Protein AF-A0A356E0I7-F1 (afdb_monomer_lite)

pLDDT: mean 90.0, std 10.32, range [39.84, 96.69]

Structure (mmCIF, N/CA/C/O backbone):
data_AF-A0A356E0I7-F1
#
_entry.id   AF-A0A356E0I7-F1
#
loop_
_atom_site.group_PDB
_atom_site.id
_atom_site.type_symbol
_atom_site.label_atom_id
_atom_site.label_alt_id
_atom_site.label_comp_id
_atom_site.label_asym_id
_atom_site.label_entity_id
_atom_site.label_seq_id
_atom_site.pdbx_PDB_ins_code
_atom_site.Cartn_x
_atom_site.Cartn_y
_atom_site.Cartn_z
_atom_site.occupancy
_atom_site.B_iso_or_equiv
_atom_site.auth_seq_id
_atom_site.auth_comp_id
_atom_site.auth_asym_id
_atom_site.auth_atom_id
_atom_site.pdbx_PDB_model_num
ATOM 1 N N . ARG A 1 1 ? 3.171 4.128 14.195 1.00 65.44 1 ARG A N 1
ATOM 2 C CA . ARG A 1 1 ? 2.527 2.887 13.692 1.00 65.44 1 ARG A CA 1
ATOM 3 C C . ARG A 1 1 ? 1.270 2.478 14.477 1.00 65.44 1 ARG A C 1
ATOM 5 O O . ARG A 1 1 ? 0.196 2.585 13.906 1.00 65.44 1 ARG A O 1
ATOM 12 N N . GLN A 1 2 ? 1.325 2.124 15.774 1.00 74.88 2 GLN A N 1
ATOM 13 C CA . GLN A 1 2 ? 0.134 1.624 16.510 1.00 74.88 2 GLN A CA 1
ATOM 14 C C . GLN A 1 2 ? -1.105 2.541 16.478 1.00 74.88 2 GLN A C 1
ATOM 16 O O . GLN A 1 2 ? -2.222 2.043 16.406 1.00 74.88 2 GLN A O 1
ATOM 21 N N . ASN A 1 3 ? -0.940 3.868 16.523 1.00 85.25 3 ASN A N 1
ATOM 22 C CA . ASN A 1 3 ? -2.088 4.780 16.461 1.00 85.25 3 ASN A CA 1
ATOM 23 C C . ASN A 1 3 ? -2.777 4.773 15.090 1.00 85.25 3 ASN A C 1
ATOM 25 O O . ASN A 1 3 ? -3.994 4.864 15.050 1.00 85.25 3 ASN A O 1
ATOM 29 N N . ILE A 1 4 ? -2.027 4.620 13.996 1.00 86.94 4 ILE A N 1
ATOM 30 C CA . ILE A 1 4 ? -2.568 4.587 12.629 1.00 86.94 4 ILE A CA 1
ATOM 31 C C . ILE A 1 4 ? -3.436 3.338 12.452 1.00 86.94 4 ILE A C 1
ATOM 33 O O . ILE A 1 4 ? -4.605 3.448 12.095 1.00 86.94 4 ILE A O 1
ATOM 37 N N . ILE A 1 5 ? -2.892 2.177 12.833 1.00 85.06 5 ILE A N 1
ATOM 38 C CA . ILE A 1 5 ? -3.604 0.891 12.845 1.00 85.06 5 ILE A CA 1
ATOM 39 C C . ILE A 1 5 ? -4.871 0.994 13.701 1.00 85.06 5 ILE A C 1
ATOM 41 O O . ILE A 1 5 ? -5.955 0.677 13.235 1.00 85.06 5 ILE A O 1
ATOM 45 N N . LYS A 1 6 ? -4.775 1.552 14.916 1.00 90.12 6 LYS A N 1
ATOM 46 C CA . LYS A 1 6 ? -5.944 1.753 15.788 1.00 90.12 6 LYS A CA 1
ATOM 47 C C . LYS A 1 6 ? -7.025 2.644 15.174 1.00 90.12 6 LYS A C 1
ATOM 49 O O . LYS A 1 6 ? -8.189 2.446 15.496 1.00 90.12 6 LYS A O 1
ATOM 54 N N . GLN A 1 7 ? -6.677 3.659 14.380 1.00 92.38 7 GLN A N 1
ATOM 55 C CA . GLN A 1 7 ? -7.679 4.499 13.712 1.00 92.38 7 GLN A CA 1
ATOM 56 C C . GLN A 1 7 ? -8.329 3.751 12.545 1.00 92.38 7 GLN A C 1
ATOM 58 O O . GLN A 1 7 ? -9.555 3.749 12.455 1.00 92.38 7 GLN A O 1
ATOM 63 N N . ARG A 1 8 ? -7.532 3.057 11.725 1.00 87.12 8 ARG A N 1
ATOM 64 C CA . ARG A 1 8 ? -8.029 2.179 10.656 1.00 87.12 8 ARG A CA 1
ATOM 65 C C . ARG A 1 8 ? -8.986 1.119 11.209 1.00 87.12 8 ARG A C 1
ATOM 67 O O . ARG A 1 8 ? -10.116 1.020 10.751 1.00 87.12 8 ARG A O 1
ATOM 74 N N . ASP A 1 9 ? -8.579 0.401 12.255 1.00 87.31 9 ASP A N 1
ATOM 75 C CA . ASP A 1 9 ? -9.368 -0.674 12.878 1.00 87.31 9 ASP A CA 1
ATOM 76 C C . ASP A 1 9 ? -10.655 -0.158 13.549 1.00 87.31 9 ASP A C 1
ATOM 78 O O . ASP A 1 9 ? -11.598 -0.915 13.764 1.00 87.31 9 ASP A O 1
ATOM 82 N N . LYS A 1 10 ? -10.725 1.144 13.865 1.00 94.19 10 LYS A N 1
ATOM 83 C CA . LYS A 1 10 ? -11.950 1.826 14.320 1.00 94.19 10 LYS A CA 1
ATOM 84 C C . LYS A 1 10 ? -12.888 2.226 13.174 1.00 94.19 10 LYS A C 1
ATOM 86 O O . LYS A 1 10 ? -13.934 2.809 13.443 1.00 94.19 10 LYS A O 1
ATOM 91 N N . GLY A 1 11 ? -12.523 1.941 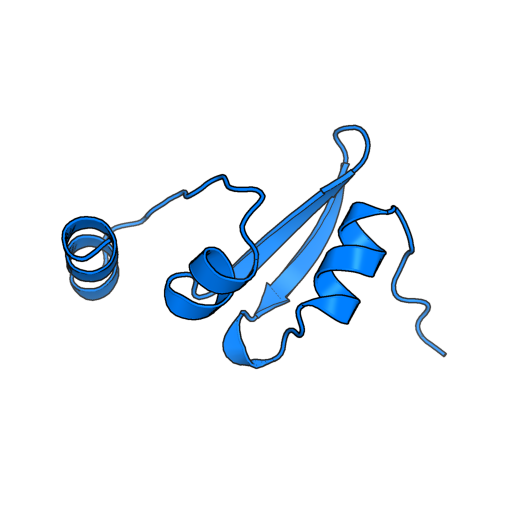11.926 1.00 89.62 11 GLY A N 1
ATOM 92 C CA . GLY A 1 11 ? -13.278 2.308 10.729 1.00 89.62 11 GLY A CA 1
ATOM 93 C C . GLY A 1 11 ? -13.028 3.734 10.233 1.00 89.62 11 GL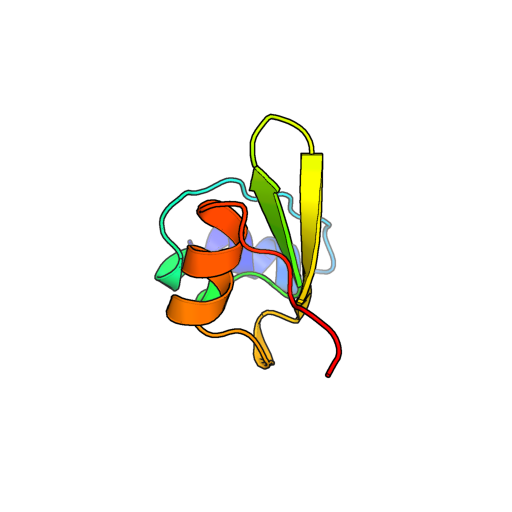Y A C 1
ATOM 94 O O . GLY A 1 11 ? -13.764 4.208 9.370 1.00 89.62 11 GLY A O 1
ATOM 95 N N . ASN A 1 12 ? -12.014 4.435 10.754 1.00 93.06 12 ASN A N 1
ATOM 96 C CA . ASN A 1 12 ? -11.668 5.766 10.258 1.00 93.06 12 ASN A CA 1
ATOM 97 C C . ASN A 1 12 ? -10.851 5.667 8.967 1.00 93.06 12 ASN A C 1
ATOM 99 O O . ASN A 1 12 ? -9.952 4.834 8.851 1.00 93.06 12 ASN A O 1
ATOM 103 N N . ALA A 1 13 ? -11.111 6.574 8.023 1.00 93.06 13 ALA A N 1
ATOM 104 C CA . ALA A 1 13 ? -10.289 6.704 6.827 1.00 93.06 13 ALA A CA 1
ATOM 105 C C . ALA A 1 13 ? -8.896 7.246 7.189 1.00 93.06 13 ALA A C 1
ATOM 107 O O . ALA A 1 13 ? -8.766 8.255 7.885 1.00 93.06 13 ALA A O 1
ATOM 108 N N . VAL A 1 14 ? -7.858 6.581 6.688 1.00 92.19 14 VAL A N 1
ATOM 109 C CA . VAL A 1 14 ? -6.454 6.949 6.884 1.00 92.19 14 VAL A CA 1
ATOM 110 C C . VAL A 1 14 ? -5.794 7.051 5.515 1.00 92.19 14 VAL A C 1
ATOM 112 O O . VAL A 1 14 ? -5.820 6.094 4.747 1.00 92.19 14 VAL A O 1
ATOM 115 N N . LEU A 1 15 ? -5.169 8.193 5.226 1.00 93.62 15 LEU A N 1
ATOM 116 C CA . LEU A 1 15 ? -4.272 8.351 4.084 1.00 93.62 15 LEU A CA 1
ATOM 117 C C . LEU A 1 15 ? -2.833 8.388 4.601 1.00 93.62 15 LEU A C 1
ATOM 119 O O . LEU A 1 15 ? -2.468 9.285 5.360 1.00 93.62 15 LEU A O 1
ATOM 123 N N . LEU A 1 16 ? -2.036 7.406 4.191 1.00 92.38 16 LEU A N 1
ATOM 124 C CA . LEU A 1 16 ? -0.612 7.318 4.491 1.00 92.38 16 LEU A CA 1
ATOM 125 C C . LEU A 1 16 ? 0.173 7.447 3.185 1.00 92.38 16 LEU A C 1
ATOM 127 O O . LEU A 1 16 ? -0.144 6.774 2.209 1.00 92.38 16 LEU A O 1
ATOM 131 N N . VAL A 1 17 ? 1.195 8.302 3.183 1.00 93.19 17 VAL A N 1
ATOM 132 C CA . VAL A 1 17 ? 2.131 8.469 2.065 1.00 93.19 17 VAL A CA 1
ATOM 133 C C . VAL A 1 17 ? 3.521 8.128 2.582 1.00 93.19 17 VAL A C 1
ATOM 135 O O . VAL A 1 17 ? 3.956 8.699 3.581 1.00 93.19 17 VAL A O 1
ATOM 138 N N . SER A 1 18 ? 4.182 7.171 1.938 1.00 92.12 18 SER A N 1
ATOM 139 C CA . SER A 1 18 ? 5.521 6.703 2.295 1.00 92.12 18 SER A CA 1
ATOM 140 C C . SER A 1 18 ? 6.202 6.077 1.075 1.00 92.12 18 SER A C 1
ATOM 142 O O . SER A 1 18 ? 5.526 5.677 0.128 1.00 92.12 18 SER A O 1
ATOM 144 N N . GLU A 1 19 ? 7.527 5.982 1.119 1.00 90.88 19 GLU A N 1
ATOM 145 C CA . GLU A 1 19 ? 8.358 5.202 0.190 1.00 90.88 19 GLU A CA 1
ATOM 146 C C . GLU A 1 19 ? 8.808 3.856 0.794 1.00 90.88 19 GLU A C 1
ATOM 148 O O . GLU A 1 19 ? 9.304 2.985 0.082 1.00 90.88 19 GLU A O 1
ATOM 153 N N . GLU A 1 20 ? 8.589 3.646 2.098 1.00 92.56 20 GLU A N 1
ATOM 154 C CA . GLU A 1 20 ? 8.880 2.386 2.790 1.00 92.56 20 GLU A CA 1
ATOM 155 C C . GLU A 1 20 ? 7.780 1.346 2.522 1.00 92.56 20 GLU A C 1
ATOM 157 O O . GLU A 1 20 ? 6.772 1.269 3.231 1.00 92.56 20 GLU A O 1
ATOM 162 N N . LEU A 1 21 ? 7.979 0.516 1.495 1.00 92.94 21 LEU A N 1
ATOM 163 C CA . LEU A 1 21 ? 6.999 -0.483 1.048 1.00 92.94 21 LEU A CA 1
ATOM 164 C C . LEU A 1 21 ? 6.610 -1.497 2.133 1.00 92.94 21 LEU A C 1
ATOM 166 O O . LEU A 1 21 ? 5.431 -1.820 2.266 1.00 92.94 21 LEU A O 1
ATOM 170 N N . GLU A 1 22 ? 7.563 -1.956 2.947 1.00 90.94 22 GLU A N 1
ATOM 171 C CA . GLU A 1 22 ? 7.290 -2.900 4.041 1.00 90.94 22 GLU A CA 1
ATOM 172 C C . GLU A 1 22 ? 6.293 -2.324 5.059 1.00 90.94 22 GLU A C 1
ATOM 174 O O . GLU A 1 22 ? 5.403 -3.028 5.532 1.00 90.94 22 GLU A O 1
ATOM 179 N N . GLU A 1 23 ? 6.384 -1.025 5.372 1.00 88.38 23 GLU A N 1
ATOM 180 C CA . GLU A 1 23 ? 5.414 -0.369 6.253 1.00 88.38 23 GLU A CA 1
ATOM 181 C C . GLU A 1 23 ? 4.028 -0.307 5.615 1.00 88.38 23 GLU A C 1
ATOM 183 O O . GLU A 1 23 ? 3.028 -0.585 6.283 1.00 88.38 23 GLU A O 1
ATOM 188 N N . LEU A 1 24 ? 3.969 0.061 4.335 1.00 92.38 24 LEU A N 1
ATOM 189 C CA . LEU A 1 24 ? 2.713 0.179 3.605 1.00 92.38 24 LEU A CA 1
ATOM 190 C C . LEU A 1 24 ? 1.994 -1.169 3.530 1.00 92.38 24 LEU A C 1
ATOM 192 O O . LEU A 1 24 ? 0.810 -1.230 3.849 1.00 92.38 24 LEU A O 1
ATOM 196 N N . LEU A 1 25 ? 2.712 -2.247 3.212 1.00 92.94 25 LEU A N 1
ATOM 197 C CA . LEU A 1 25 ? 2.162 -3.604 3.155 1.00 92.94 25 LEU A CA 1
ATOM 198 C C . LEU A 1 25 ? 1.639 -4.091 4.516 1.00 92.94 25 LEU A C 1
ATOM 200 O O . LEU A 1 25 ? 0.664 -4.834 4.573 1.00 92.94 25 LEU A O 1
ATOM 204 N N . MET A 1 26 ? 2.238 -3.653 5.628 1.00 89.38 26 MET A N 1
ATOM 205 C CA . MET A 1 26 ? 1.782 -4.031 6.972 1.00 89.38 26 MET A CA 1
ATOM 206 C C . MET A 1 26 ? 0.528 -3.277 7.447 1.00 89.38 26 MET A C 1
ATOM 208 O O . MET A 1 26 ? -0.173 -3.759 8.342 1.00 89.38 26 MET A O 1
ATOM 212 N N . VAL A 1 27 ? 0.277 -2.065 6.942 1.00 89.62 27 VAL A N 1
ATOM 213 C CA . VAL A 1 27 ? -0.721 -1.139 7.518 1.00 89.62 27 VAL A CA 1
ATOM 214 C C . VAL A 1 27 ? -1.868 -0.822 6.559 1.00 89.62 27 VAL A C 1
ATOM 216 O O . VAL A 1 27 ? -2.980 -0.558 7.022 1.00 89.62 27 VAL A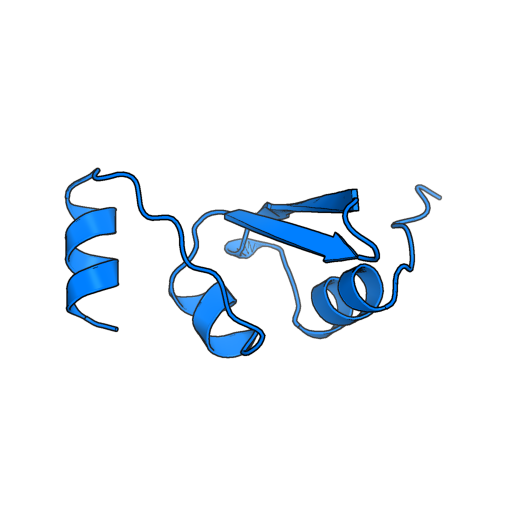 O 1
ATOM 219 N N . ALA A 1 28 ? -1.636 -0.827 5.252 1.00 92.62 28 ALA A N 1
ATOM 220 C CA . ALA A 1 28 ? -2.638 -0.445 4.269 1.00 92.62 28 ALA A CA 1
ATOM 221 C C . ALA A 1 28 ? -3.572 -1.609 3.914 1.00 92.62 28 ALA A C 1
ATOM 223 O O . ALA A 1 28 ? -3.156 -2.760 3.874 1.00 92.62 28 ALA A O 1
ATOM 224 N N . ASP A 1 29 ? -4.826 -1.293 3.592 1.00 93.19 29 ASP A N 1
ATOM 225 C CA . ASP A 1 29 ? -5.734 -2.242 2.934 1.00 93.19 29 ASP A CA 1
ATOM 226 C C . ASP A 1 29 ? -5.507 -2.230 1.411 1.00 93.19 29 ASP A C 1
ATOM 228 O O . ASP A 1 29 ? -5.555 -3.256 0.729 1.00 93.19 29 ASP A O 1
ATOM 232 N N . ARG A 1 30 ? -5.230 -1.037 0.868 1.00 95.06 30 ARG A N 1
ATOM 233 C CA . ARG A 1 30 ? -4.983 -0.774 -0.552 1.00 95.06 30 ARG A CA 1
ATOM 234 C C . ARG A 1 30 ? -3.831 0.205 -0.712 1.00 95.06 30 ARG A C 1
ATOM 236 O O . ARG A 1 30 ? -3.685 1.120 0.096 1.00 95.06 30 ARG A O 1
ATOM 243 N N . ILE A 1 31 ? -3.066 0.047 -1.784 1.00 96.69 31 ILE A N 1
ATOM 244 C CA . ILE A 1 31 ? -1.906 0.880 -2.097 1.00 96.69 31 ILE A CA 1
ATOM 245 C C . ILE A 1 31 ? -2.107 1.475 -3.487 1.00 96.69 31 ILE A C 1
ATOM 247 O O . ILE A 1 31 ? -2.247 0.745 -4.464 1.00 96.69 31 ILE A O 1
ATOM 251 N N . ALA A 1 32 ? -2.133 2.804 -3.571 1.00 96.62 32 ALA A N 1
ATOM 252 C CA . ALA A 1 32 ? -2.061 3.518 -4.839 1.00 96.62 32 ALA A CA 1
ATOM 253 C C . ALA A 1 32 ? -0.596 3.851 -5.131 1.00 96.62 32 ALA A C 1
ATOM 255 O O . ALA A 1 32 ? 0.061 4.487 -4.306 1.00 96.62 32 ALA A O 1
ATOM 256 N N . VAL A 1 33 ? -0.091 3.440 -6.292 1.00 96.19 33 VAL A N 1
ATOM 257 C CA . VAL A 1 33 ? 1.280 3.748 -6.716 1.00 96.19 33 VAL A CA 1
ATOM 258 C C . VAL A 1 33 ? 1.251 4.908 -7.697 1.00 96.19 33 VAL A C 1
ATOM 260 O O . VAL A 1 33 ? 0.444 4.916 -8.625 1.00 96.19 33 VAL A O 1
ATOM 263 N N . MET A 1 34 ? 2.123 5.895 -7.496 1.00 94.75 34 MET A N 1
ATOM 264 C CA . MET A 1 34 ? 2.193 7.094 -8.326 1.00 94.75 34 MET A CA 1
ATOM 265 C C . MET A 1 34 ? 3.583 7.250 -8.944 1.00 94.75 34 MET A C 1
ATOM 267 O O . MET A 1 34 ? 4.586 7.120 -8.249 1.00 94.75 34 MET A O 1
ATOM 271 N N . PHE A 1 35 ? 3.626 7.590 -10.231 1.00 95.69 35 PHE A N 1
ATOM 272 C CA . PHE A 1 35 ? 4.843 7.923 -10.971 1.00 95.69 35 PHE A CA 1
ATOM 273 C C . PHE A 1 35 ? 4.568 9.131 -11.875 1.00 95.69 35 PHE A C 1
ATOM 275 O O . PHE A 1 35 ? 3.527 9.201 -12.526 1.00 95.69 35 PHE A O 1
ATOM 282 N N . GLU A 1 36 ? 5.462 10.125 -11.864 1.00 95.69 36 GLU A N 1
ATOM 283 C CA . GLU A 1 36 ? 5.310 11.388 -12.616 1.00 95.69 36 GLU A CA 1
ATOM 284 C C . GLU A 1 36 ? 3.929 12.066 -12.470 1.00 95.69 36 GLU A C 1
ATOM 286 O O . GLU A 1 36 ? 3.346 12.575 -13.429 1.00 95.69 36 GLU A O 1
ATOM 291 N N . GLY A 1 37 ? 3.371 12.056 -11.256 1.00 95.00 37 GLY A N 1
ATOM 292 C CA . GLY A 1 37 ? 2.071 12.673 -10.969 1.00 95.00 37 GLY A CA 1
ATOM 293 C C . GLY A 1 37 ? 0.859 11.909 -11.516 1.00 95.00 37 GLY A C 1
ATOM 294 O O . GLY A 1 37 ? -0.253 12.435 -11.479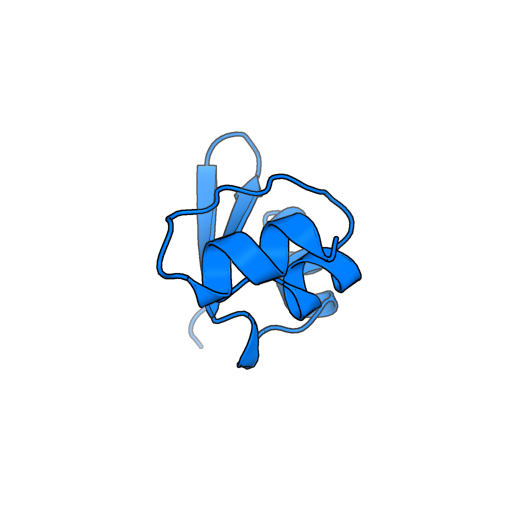 1.00 95.00 37 GLY A O 1
ATOM 295 N N . ARG A 1 38 ? 1.043 10.678 -12.011 1.00 94.88 38 ARG A N 1
ATOM 296 C CA . ARG A 1 38 ? -0.034 9.786 -12.462 1.00 94.88 38 ARG A CA 1
ATOM 297 C C . ARG A 1 38 ? -0.137 8.570 -11.550 1.00 94.88 38 ARG A C 1
ATOM 299 O O . ARG A 1 38 ? 0.879 7.991 -11.176 1.00 94.88 38 ARG A O 1
ATOM 306 N N . ILE A 1 39 ? -1.365 8.179 -11.204 1.00 95.75 39 ILE A N 1
ATOM 307 C CA . ILE A 1 39 ? -1.613 6.902 -10.526 1.00 95.75 39 ILE A CA 1
ATOM 308 C C . ILE A 1 39 ? -1.390 5.791 -11.550 1.00 95.75 39 ILE A C 1
ATOM 310 O O . ILE A 1 39 ? -2.106 5.722 -12.546 1.00 95.75 39 ILE A O 1
ATOM 314 N N . MET A 1 40 ? -0.388 4.958 -11.293 1.00 95.12 40 MET A N 1
ATOM 315 C CA . MET A 1 40 ? -0.023 3.822 -12.134 1.00 95.12 40 MET A CA 1
ATOM 316 C C . MET A 1 40 ? -0.993 2.663 -11.923 1.00 95.12 40 MET A C 1
ATOM 318 O O . MET A 1 40 ? -1.443 2.061 -12.891 1.00 95.12 40 MET A O 1
ATOM 322 N N . ASP A 1 41 ? -1.336 2.379 -10.662 1.00 95.12 41 ASP A N 1
ATOM 323 C CA . ASP A 1 41 ? -2.352 1.392 -10.292 1.00 95.12 41 ASP A CA 1
ATOM 324 C C . ASP A 1 41 ? -2.804 1.556 -8.827 1.00 95.12 41 ASP A C 1
ATOM 326 O O . ASP A 1 41 ? -2.142 2.232 -8.031 1.00 95.12 41 ASP A O 1
ATOM 330 N N . ILE A 1 42 ? -3.921 0.917 -8.464 1.00 95.81 42 ILE A N 1
ATOM 331 C CA . ILE A 1 42 ? -4.376 0.746 -7.081 1.00 95.81 42 ILE A CA 1
ATOM 332 C C . ILE A 1 42 ? -4.546 -0.742 -6.783 1.00 95.81 42 ILE A C 1
ATOM 334 O O . ILE A 1 42 ? -5.504 -1.369 -7.233 1.00 95.81 42 ILE A O 1
ATOM 338 N N . VAL A 1 43 ? -3.668 -1.276 -5.942 1.00 94.75 43 VAL A N 1
ATOM 339 C CA . VAL A 1 43 ? -3.598 -2.707 -5.631 1.00 94.75 43 VAL A CA 1
ATOM 340 C C . VAL A 1 43 ? -4.092 -3.006 -4.222 1.00 94.75 43 VAL A C 1
ATOM 342 O O . VAL A 1 43 ? -4.057 -2.142 -3.341 1.00 94.75 43 VAL A O 1
ATOM 345 N N . ASN A 1 44 ? -4.552 -4.234 -3.991 1.00 96.25 44 ASN A N 1
ATOM 346 C CA . ASN A 1 44 ? -4.791 -4.729 -2.639 1.00 96.25 44 ASN A CA 1
ATOM 347 C C . ASN A 1 44 ? -3.445 -5.012 -1.973 1.00 96.25 44 ASN A C 1
ATOM 349 O O . ASN A 1 44 ? -2.619 -5.724 -2.539 1.00 96.25 44 ASN A O 1
ATOM 353 N N . ALA A 1 45 ? -3.234 -4.505 -0.759 1.00 94.88 45 ALA A N 1
ATOM 354 C CA . ALA A 1 45 ? -1.978 -4.730 -0.043 1.00 94.88 45 ALA A CA 1
ATOM 355 C C . ALA A 1 45 ? -1.738 -6.219 0.267 1.00 94.88 45 ALA A C 1
ATOM 357 O O . ALA A 1 45 ? -0.597 -6.659 0.305 1.00 94.88 45 ALA A O 1
ATOM 358 N N . ALA A 1 46 ? -2.813 -6.997 0.442 1.00 95.19 46 ALA A N 1
ATOM 359 C CA . ALA A 1 46 ? -2.739 -8.433 0.708 1.00 95.19 46 ALA A CA 1
ATOM 360 C C . ALA A 1 46 ? -2.207 -9.261 -0.477 1.00 95.19 46 ALA A C 1
ATOM 362 O O . ALA A 1 46 ? -1.681 -10.349 -0.257 1.00 95.19 46 ALA A O 1
ATOM 363 N N . ASP A 1 47 ? -2.344 -8.747 -1.702 1.00 94.56 47 ASP A N 1
ATOM 364 C CA . ASP A 1 47 ? -1.971 -9.449 -2.936 1.00 94.56 47 ASP A CA 1
ATOM 365 C C . ASP A 1 47 ? -0.664 -8.905 -3.547 1.00 94.56 47 ASP A C 1
ATOM 367 O O . ASP A 1 47 ? -0.117 -9.505 -4.468 1.00 94.56 47 ASP A O 1
ATOM 371 N N . ALA A 1 48 ? -0.173 -7.764 -3.054 1.00 94.50 48 ALA A N 1
ATOM 372 C CA . ALA A 1 48 ? 0.949 -7.038 -3.634 1.00 94.50 48 ALA A CA 1
ATOM 373 C C . ALA A 1 48 ? 2.302 -7.515 -3.092 1.00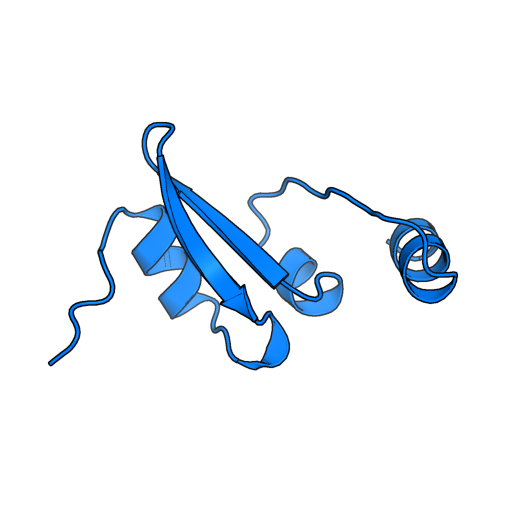 94.50 48 ALA A C 1
ATOM 375 O O . ALA A 1 48 ? 2.446 -7.816 -1.905 1.00 94.50 48 ALA A O 1
ATOM 376 N N . THR A 1 49 ? 3.329 -7.490 -3.945 1.00 94.31 49 THR A N 1
ATOM 377 C CA . THR A 1 49 ? 4.724 -7.691 -3.522 1.00 94.31 49 THR A CA 1
ATOM 378 C C . THR A 1 49 ? 5.539 -6.407 -3.624 1.00 94.31 49 THR A C 1
ATOM 380 O O . THR A 1 49 ? 5.222 -5.496 -4.392 1.00 94.31 49 THR A O 1
ATOM 383 N N . THR A 1 50 ? 6.628 -6.335 -2.860 1.00 94.62 50 THR A N 1
ATOM 384 C CA . THR A 1 50 ? 7.578 -5.217 -2.913 1.00 94.62 50 THR A CA 1
ATOM 385 C C . THR A 1 50 ? 8.139 -5.027 -4.323 1.00 94.62 50 THR A C 1
ATOM 387 O O . THR A 1 50 ? 8.273 -3.896 -4.784 1.00 94.62 50 THR A O 1
ATOM 390 N N . GLU A 1 51 ? 8.431 -6.118 -5.034 1.00 94.06 51 GLU A N 1
ATOM 391 C CA . GLU A 1 51 ? 8.931 -6.086 -6.409 1.00 94.06 51 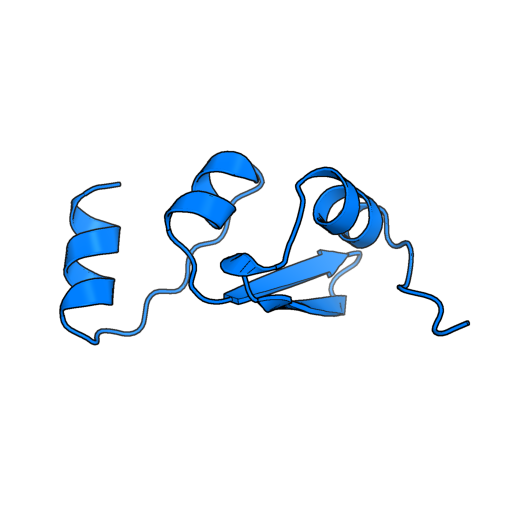GLU A CA 1
ATOM 392 C C . GLU A 1 51 ? 7.898 -5.490 -7.362 1.00 94.06 51 GLU A C 1
ATOM 394 O O . GLU A 1 51 ? 8.227 -4.607 -8.148 1.00 94.06 51 GLU A O 1
ATOM 399 N N . GLU A 1 52 ? 6.643 -5.933 -7.281 1.00 93.12 52 GLU A N 1
ATOM 400 C CA . GLU A 1 52 ? 5.562 -5.415 -8.118 1.00 93.12 52 GLU A CA 1
ATOM 401 C C . GLU A 1 52 ? 5.329 -3.919 -7.881 1.00 93.12 52 GLU A C 1
ATOM 403 O O . GLU A 1 52 ? 5.256 -3.135 -8.831 1.00 93.12 52 GLU A O 1
ATOM 408 N N . LEU A 1 53 ? 5.264 -3.508 -6.613 1.00 95.25 53 LEU A N 1
ATOM 409 C CA . LEU A 1 53 ? 5.126 -2.103 -6.244 1.00 95.25 53 LEU A CA 1
ATOM 410 C C . LEU A 1 53 ? 6.326 -1.285 -6.735 1.00 95.25 53 LEU A C 1
ATOM 412 O O . LEU A 1 53 ? 6.139 -0.208 -7.294 1.00 95.25 53 LEU A O 1
ATOM 416 N N . GLY A 1 54 ? 7.543 -1.817 -6.606 1.00 94.19 54 GLY A N 1
ATOM 417 C CA . GLY A 1 54 ? 8.760 -1.195 -7.123 1.00 94.19 54 GLY A CA 1
ATOM 418 C C . GLY A 1 54 ? 8.741 -1.012 -8.643 1.00 94.19 54 GLY A C 1
ATOM 419 O O . GLY A 1 54 ? 9.138 0.040 -9.142 1.00 94.19 54 GLY A O 1
ATOM 420 N N . MET A 1 55 ? 8.215 -1.989 -9.386 1.00 95.00 55 MET A N 1
ATOM 421 C CA . MET A 1 55 ? 8.040 -1.890 -10.839 1.00 95.00 55 MET A CA 1
ATOM 422 C C . MET A 1 55 ? 7.052 -0.779 -11.215 1.00 95.00 55 MET A C 1
ATOM 424 O O . MET A 1 55 ? 7.356 0.042 -12.083 1.00 95.00 55 MET A O 1
ATOM 428 N N . LEU A 1 56 ? 5.912 -0.690 -10.522 1.00 95.12 56 LEU A N 1
ATOM 429 C CA . LEU A 1 56 ? 4.943 0.394 -10.710 1.00 95.12 56 LEU A CA 1
ATOM 430 C C . LEU A 1 56 ? 5.549 1.765 -10.356 1.00 95.12 56 LEU A C 1
ATOM 432 O O . LEU A 1 56 ? 5.337 2.735 -11.082 1.00 95.12 56 LEU A O 1
ATOM 436 N N . MET A 1 57 ? 6.345 1.852 -9.282 1.00 94.31 57 MET A N 1
ATOM 437 C CA . MET A 1 57 ? 7.058 3.076 -8.879 1.00 94.31 57 MET A CA 1
ATOM 438 C C . MET A 1 57 ? 8.118 3.503 -9.900 1.00 94.31 57 MET A C 1
ATOM 440 O O . MET A 1 57 ? 8.398 4.692 -10.020 1.00 94.31 57 MET A O 1
ATOM 444 N N . ALA A 1 58 ? 8.683 2.557 -10.653 1.00 94.94 58 ALA A N 1
ATOM 445 C CA . ALA A 1 58 ? 9.588 2.816 -11.771 1.00 94.94 58 ALA A CA 1
ATOM 446 C C . ALA A 1 58 ? 8.852 3.150 -13.086 1.00 94.94 58 ALA A C 1
ATOM 448 O O . ALA A 1 58 ? 9.492 3.301 -14.128 1.00 94.94 58 ALA A O 1
ATOM 449 N N . GLY A 1 59 ? 7.518 3.249 -13.058 1.00 94.12 59 GLY A N 1
ATOM 450 C CA . GLY A 1 59 ? 6.695 3.563 -14.223 1.00 94.12 59 GLY A CA 1
ATOM 451 C C . GLY A 1 59 ? 6.426 2.373 -15.148 1.00 94.12 59 GLY A C 1
ATOM 452 O O . GLY A 1 59 ? 5.960 2.575 -16.268 1.00 94.12 59 GLY A O 1
ATOM 453 N N . VAL A 1 60 ? 6.708 1.137 -14.720 1.00 94.19 60 VAL A N 1
ATOM 454 C CA . VAL A 1 60 ? 6.403 -0.056 -15.518 1.00 94.19 60 VAL A CA 1
ATOM 455 C C . VAL A 1 60 ? 4.935 -0.425 -15.349 1.00 94.19 60 VAL A C 1
ATOM 457 O O . VAL A 1 60 ? 4.489 -0.777 -14.261 1.00 94.19 60 VAL A O 1
ATOM 460 N N . GLU A 1 61 ? 4.178 -0.367 -16.441 1.00 83.56 61 GLU A N 1
ATOM 461 C CA . GLU A 1 61 ? 2.773 -0.772 -16.452 1.00 83.56 61 GLU A CA 1
ATOM 462 C C . GLU A 1 61 ? 2.625 -2.297 -16.364 1.00 83.56 61 GLU A C 1
ATOM 464 O O . GLU A 1 61 ? 3.363 -3.055 -17.007 1.00 83.56 61 GLU A O 1
ATOM 469 N N . ARG A 1 62 ? 1.614 -2.760 -15.617 1.00 71.81 62 ARG A N 1
ATOM 470 C CA . ARG A 1 62 ? 1.225 -4.173 -15.606 1.00 71.81 62 ARG A CA 1
ATOM 471 C C . ARG A 1 62 ? 0.620 -4.504 -16.977 1.00 71.81 62 ARG A C 1
ATOM 473 O O . ARG A 1 62 ? -0.545 -4.225 -17.250 1.00 71.81 62 ARG A O 1
ATOM 480 N N . ARG A 1 63 ? 1.434 -5.036 -17.890 1.00 63.97 63 ARG A N 1
ATOM 481 C CA . ARG A 1 63 ? 0.975 -5.447 -19.221 1.00 63.97 63 ARG A CA 1
ATOM 482 C C . ARG A 1 63 ? 0.081 -6.675 -19.043 1.00 63.97 63 ARG A C 1
ATOM 484 O O . ARG A 1 63 ? 0.580 -7.732 -18.676 1.00 63.97 63 ARG A O 1
ATOM 491 N N . ASN A 1 64 ? -1.223 -6.531 -19.270 1.00 51.06 64 ASN A N 1
ATOM 492 C CA . ASN A 1 64 ? -2.141 -7.669 -19.342 1.00 51.06 64 ASN A CA 1
ATOM 493 C C . ASN A 1 64 ? -1.740 -8.515 -20.562 1.00 51.06 64 ASN A C 1
ATOM 495 O O . ASN A 1 64 ? -2.003 -8.104 -21.694 1.00 51.06 64 ASN A O 1
ATOM 499 N N . ILE A 1 65 ? -1.036 -9.627 -20.334 1.00 39.84 65 ILE A N 1
ATOM 500 C CA . ILE A 1 65 ? -0.757 -10.657 -21.347 1.00 39.84 65 ILE A CA 1
ATOM 501 C C . ILE A 1 65 ? -1.782 -11.772 -21.179 1.00 39.84 65 ILE A C 1
ATOM 503 O O . ILE A 1 65 ? -1.988 -12.184 -20.015 1.00 39.84 65 ILE A O 1
#

Radius of gyration: 12.56 Å; chains: 1; bounding box: 23×23×38 Å

Foldseek 3Di:
DVVLQVCVVVVHDDDDDDPPLVVCLVRPQWDFADEPNDGLDIGGSVPDDPVNSVCVNVVNHPPPD

Secondary structure (DSSP, 8-state):
-HHHHHHHHTT-------S-HHHHHHH-SEEEEEETTEEEEEEETTT--HHHHHHHHTT------

Sequence (65 aa):
RQNIIKQRDKGNAVLLVSEELEELLMVADRIAVMFEGRIMDIVNAADATTEELGMLMAGVERRNI